Protein AF-A0A7G1KQF7-F1 (afdb_monomer)

Foldseek 3Di:
DDPLVVVLVVLLVVLVVPDALVNLVVLLVVLVVSLVVLVPDPDDPVVSVVSNVSSVNSNQSSCVNVVNRDPPDDDDPDDDDPDDDDDDDDDDDDDDDDD

Nearest PDB structures (foldseek):
  7v2p-assembly1_T  TM=4.868E-01  e=3.920E+00  Thermus thermophilus HB8
  6xxv-assembly2_F  TM=4.583E-01  e=5.819E+00  Homo sapiens

Solvent-accessible surface area (backbone atoms only — not comparable to full-atom values): 6222 Å² total; per-residue (Å²): 136,55,69,66,59,49,54,51,53,54,52,34,53,46,45,72,74,57,63,56,67,68,54,17,56,52,38,41,53,50,31,53,53,53,46,52,56,54,71,75,42,96,55,59,71,71,57,39,53,51,54,51,52,47,35,50,52,28,29,51,50,17,27,45,69,68,73,51,69,62,92,87,60,81,86,72,84,68,82,89,69,87,84,77,92,75,84,81,77,85,84,88,74,91,80,79,90,82,134

Mean predicted aligned error: 12.74 Å

Radius of gyration: 18.42 Å; Cα contacts (8 Å, |Δi|>4): 66; chains: 1; bounding box: 31×29×67 Å

Organism: NCBI:txid480035

Structure (mmCIF, N/CA/C/O backbone):
data_AF-A0A7G1KQF7-F1
#
_entry.id   AF-A0A7G1KQF7-F1
#
loop_
_atom_site.group_PDB
_atom_site.id
_atom_site.type_symbol
_atom_site.label_atom_id
_atom_site.label_alt_id
_atom_site.label_comp_id
_atom_site.label_asym_id
_atom_site.label_entity_id
_atom_site.label_seq_id
_atom_site.pdbx_PDB_ins_code
_atom_site.Cartn_x
_atom_site.Cartn_y
_atom_site.Cartn_z
_atom_site.occupancy
_atom_site.B_iso_or_equiv
_atom_site.auth_seq_id
_atom_site.auth_comp_id
_atom_site.auth_asym_id
_atom_site.auth_atom_id
_atom_site.pdbx_PDB_model_num
ATOM 1 N N . MET A 1 1 ? 3.047 -1.703 18.110 1.00 71.12 1 MET A N 1
ATOM 2 C CA . MET A 1 1 ? 2.978 -1.795 16.642 1.00 71.12 1 MET A CA 1
ATOM 3 C C . MET A 1 1 ? 2.474 -3.180 16.302 1.00 71.12 1 MET A C 1
ATOM 5 O O . MET A 1 1 ? 3.156 -4.148 16.631 1.00 71.12 1 MET A O 1
ATOM 9 N N . ASP A 1 2 ? 1.269 -3.263 15.754 1.00 86.44 2 ASP A N 1
ATOM 10 C CA . ASP A 1 2 ? 0.658 -4.520 15.323 1.00 86.44 2 ASP A CA 1
ATOM 11 C C . ASP A 1 2 ? 1.242 -5.011 13.984 1.00 86.44 2 ASP A C 1
ATOM 13 O O . ASP A 1 2 ? 2.035 -4.323 13.330 1.00 86.44 2 ASP A O 1
ATOM 17 N N . ASP A 1 3 ? 0.900 -6.244 13.610 1.00 90.12 3 ASP A N 1
ATOM 18 C CA . ASP A 1 3 ? 1.459 -6.895 12.424 1.00 90.12 3 ASP A CA 1
ATOM 19 C C . ASP A 1 3 ? 1.039 -6.211 11.112 1.00 90.12 3 ASP A C 1
ATOM 21 O O . ASP A 1 3 ? 1.865 -6.039 10.212 1.00 90.12 3 ASP A O 1
ATOM 25 N N . LEU A 1 4 ? -0.203 -5.724 11.032 1.00 87.94 4 LEU A N 1
ATOM 26 C CA . LEU A 1 4 ? -0.725 -5.018 9.863 1.00 87.94 4 LEU A CA 1
ATOM 27 C C . LEU A 1 4 ? 0.004 -3.683 9.659 1.00 87.94 4 LEU A C 1
ATOM 29 O O . LEU A 1 4 ? 0.523 -3.424 8.570 1.00 87.94 4 LEU A O 1
ATOM 33 N N . GLN A 1 5 ? 0.176 -2.884 10.717 1.00 87.31 5 GLN A N 1
ATOM 34 C CA . GLN A 1 5 ? 1.013 -1.681 10.671 1.00 87.31 5 GLN A CA 1
ATOM 35 C C . GLN A 1 5 ? 2.438 -1.991 10.204 1.00 87.31 5 GLN A C 1
ATOM 37 O O . GLN A 1 5 ? 3.004 -1.248 9.396 1.00 87.31 5 GLN A O 1
ATOM 42 N N . ARG A 1 6 ? 3.039 -3.083 10.697 1.00 90.06 6 ARG A N 1
ATOM 43 C CA . ARG A 1 6 ? 4.402 -3.478 10.310 1.00 90.06 6 ARG A CA 1
ATOM 44 C C . ARG A 1 6 ? 4.473 -3.781 8.818 1.00 90.06 6 ARG A C 1
ATOM 46 O O . ARG A 1 6 ? 5.337 -3.234 8.134 1.00 90.06 6 ARG A O 1
ATOM 53 N N . ARG A 1 7 ? 3.533 -4.577 8.304 1.00 90.44 7 ARG A N 1
ATOM 54 C CA . ARG A 1 7 ? 3.421 -4.909 6.876 1.00 90.44 7 ARG A CA 1
ATOM 55 C C . ARG A 1 7 ? 3.255 -3.657 6.014 1.00 90.44 7 ARG A C 1
ATOM 57 O O . ARG A 1 7 ? 3.952 -3.531 5.006 1.00 90.44 7 ARG A O 1
ATOM 64 N N . ILE A 1 8 ? 2.410 -2.708 6.419 1.00 87.56 8 ILE A N 1
ATOM 65 C CA . ILE A 1 8 ? 2.198 -1.442 5.696 1.00 87.56 8 ILE A CA 1
ATOM 66 C C . ILE A 1 8 ? 3.491 -0.623 5.637 1.00 87.56 8 ILE A C 1
ATOM 68 O O . ILE A 1 8 ? 3.917 -0.221 4.553 1.00 87.56 8 ILE A O 1
ATOM 72 N N . LEU A 1 9 ? 4.167 -0.415 6.771 1.00 87.12 9 LEU A N 1
ATOM 73 C CA . LEU A 1 9 ? 5.399 0.379 6.788 1.00 87.12 9 LEU A CA 1
ATOM 74 C C . LEU A 1 9 ? 6.522 -0.271 5.977 1.00 87.12 9 LEU A C 1
ATOM 76 O O . LEU A 1 9 ? 7.228 0.433 5.254 1.00 87.12 9 LEU A O 1
ATOM 80 N N . THR A 1 10 ? 6.684 -1.594 6.050 1.00 88.88 10 THR A N 1
ATOM 81 C CA . THR A 1 10 ? 7.663 -2.315 5.223 1.00 88.88 10 THR A CA 1
ATOM 82 C C . THR A 1 10 ? 7.352 -2.159 3.736 1.00 88.88 10 THR A C 1
ATOM 84 O O . THR A 1 10 ? 8.259 -1.917 2.941 1.00 88.88 10 THR A O 1
ATOM 87 N N . THR A 1 11 ? 6.073 -2.228 3.365 1.00 86.56 11 THR A N 1
ATOM 88 C CA . THR A 1 11 ? 5.597 -2.064 1.985 1.00 86.56 11 THR A CA 1
ATOM 89 C C . THR A 1 11 ? 5.938 -0.670 1.441 1.00 86.56 11 THR A C 1
ATOM 91 O O . THR A 1 11 ? 6.528 -0.552 0.366 1.00 86.56 11 THR A O 1
ATOM 94 N N . VAL A 1 12 ? 5.687 0.390 2.219 1.00 85.12 12 VAL A N 1
ATOM 95 C CA . VAL A 1 12 ? 6.051 1.771 1.846 1.00 85.12 12 VAL A CA 1
ATOM 96 C C . VAL A 1 12 ? 7.564 1.960 1.770 1.00 85.12 12 VAL A C 1
ATOM 98 O O . VAL A 1 12 ? 8.066 2.577 0.833 1.00 85.12 12 VAL A O 1
ATOM 101 N N . GLN A 1 13 ? 8.318 1.421 2.731 1.00 87.44 13 GLN A N 1
ATOM 102 C CA . GLN A 1 13 ? 9.780 1.502 2.702 1.00 87.44 13 GLN A CA 1
ATOM 103 C C . GLN A 1 13 ?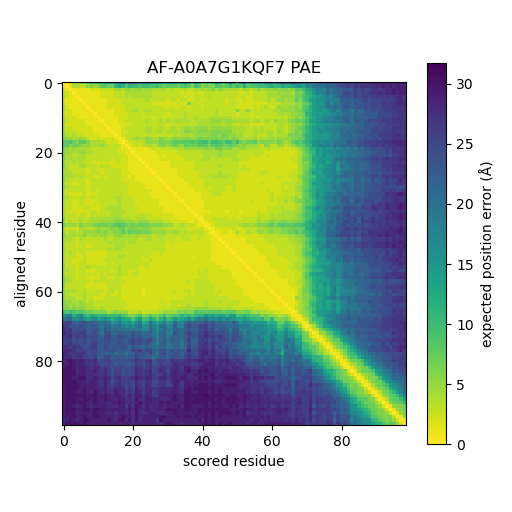 10.362 0.820 1.463 1.00 87.44 13 GLN A C 1
ATOM 105 O O . GLN A 1 13 ? 11.294 1.354 0.863 1.00 87.44 13 GLN A O 1
ATOM 110 N N . HIS A 1 14 ? 9.800 -0.319 1.053 1.00 81.94 14 HIS A N 1
ATOM 111 C CA . HIS A 1 14 ? 10.203 -0.999 -0.174 1.00 81.94 14 HIS A CA 1
ATOM 112 C C . HIS A 1 14 ? 9.891 -0.147 -1.408 1.00 81.94 14 HIS A C 1
ATOM 114 O O . HIS A 1 14 ? 10.765 0.052 -2.245 1.00 81.94 14 HIS A O 1
ATOM 120 N N . ALA A 1 15 ? 8.694 0.446 -1.480 1.00 81.00 15 ALA A N 1
ATOM 121 C CA . ALA A 1 15 ? 8.331 1.358 -2.565 1.00 81.00 15 ALA A CA 1
ATOM 122 C C . ALA A 1 15 ? 9.296 2.553 -2.678 1.00 81.00 15 ALA A C 1
ATOM 124 O O . ALA A 1 15 ? 9.717 2.914 -3.776 1.00 81.00 15 ALA A O 1
ATOM 125 N N . ARG A 1 16 ? 9.713 3.127 -1.542 1.00 80.50 16 ARG A N 1
ATOM 126 C CA . ARG A 1 16 ? 10.653 4.262 -1.492 1.00 80.50 16 ARG A CA 1
ATOM 127 C C . ARG A 1 16 ? 12.081 3.914 -1.911 1.00 80.50 16 ARG A C 1
ATOM 129 O O . ARG A 1 16 ? 12.790 4.794 -2.390 1.00 80.50 16 ARG A O 1
ATOM 136 N N . ARG A 1 17 ? 12.521 2.664 -1.729 1.00 84.94 17 ARG A N 1
ATOM 137 C CA . ARG A 1 17 ? 13.859 2.205 -2.154 1.00 84.94 17 ARG A CA 1
ATOM 138 C C . ARG A 1 17 ? 13.977 2.030 -3.671 1.00 84.94 17 ARG A C 1
ATOM 140 O O . ARG A 1 17 ? 15.091 1.902 -4.171 1.00 84.94 17 ARG A O 1
ATOM 147 N N . GLY A 1 18 ? 12.856 2.093 -4.385 1.00 78.75 18 GLY A N 1
ATOM 148 C CA . GLY A 1 18 ? 12.768 1.825 -5.813 1.00 78.75 18 GLY A CA 1
ATOM 149 C C . GLY A 1 18 ? 12.143 0.458 -6.067 1.00 78.75 18 GLY A C 1
ATOM 150 O O . GLY A 1 18 ? 12.316 -0.474 -5.287 1.00 78.75 18 GLY A O 1
ATOM 151 N N . LEU A 1 19 ? 11.387 0.367 -7.158 1.00 85.00 19 LEU A N 1
ATOM 152 C CA . LEU A 1 19 ? 10.697 -0.845 -7.587 1.00 85.00 19 LEU A CA 1
ATOM 153 C C . LEU A 1 19 ? 11.085 -1.143 -9.030 1.00 85.00 19 LEU A C 1
ATOM 155 O O . LEU A 1 19 ? 11.193 -0.219 -9.842 1.00 85.00 19 LEU A O 1
ATOM 159 N N . ASP A 1 20 ? 11.247 -2.423 -9.346 1.00 89.31 20 ASP A N 1
ATOM 160 C CA . ASP A 1 20 ? 11.173 -2.880 -10.727 1.00 89.31 20 ASP A CA 1
ATOM 161 C C . ASP A 1 20 ? 9.707 -3.050 -11.168 1.00 89.31 20 ASP A C 1
ATOM 163 O O . ASP A 1 20 ? 8.761 -2.803 -10.413 1.00 89.31 20 ASP A O 1
ATOM 167 N N . GLU A 1 21 ? 9.494 -3.426 -12.427 1.00 86.56 21 GLU A N 1
ATOM 168 C CA . GLU A 1 21 ? 8.147 -3.541 -12.983 1.00 86.56 21 GLU A CA 1
ATOM 169 C C . GLU A 1 21 ? 7.326 -4.680 -12.348 1.00 86.56 21 GLU A C 1
ATOM 171 O O . GLU A 1 21 ? 6.111 -4.544 -12.175 1.00 86.56 21 GLU A O 1
ATOM 176 N N . ALA A 1 22 ? 7.958 -5.800 -11.987 1.00 88.94 22 ALA A N 1
ATOM 177 C CA . ALA A 1 22 ? 7.273 -6.937 -11.376 1.00 8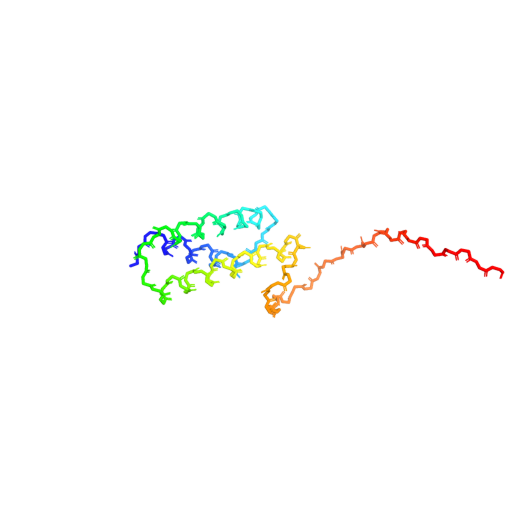8.94 22 ALA A CA 1
ATOM 178 C C . ALA A 1 22 ? 6.860 -6.605 -9.937 1.00 88.94 22 ALA A C 1
ATOM 180 O O . ALA A 1 22 ? 5.696 -6.796 -9.562 1.00 88.94 22 ALA A O 1
ATOM 181 N N . ASP A 1 23 ? 7.778 -6.008 -9.182 1.00 88.94 23 ASP A N 1
ATOM 182 C CA . ASP A 1 23 ? 7.545 -5.503 -7.838 1.00 88.94 23 ASP A CA 1
ATOM 183 C C . ASP A 1 23 ? 6.471 -4.420 -7.830 1.00 88.94 23 ASP A C 1
ATOM 185 O O . ASP A 1 23 ? 5.602 -4.426 -6.961 1.00 88.94 23 ASP A O 1
ATOM 189 N N . ALA A 1 24 ? 6.451 -3.527 -8.821 1.00 88.62 24 ALA A N 1
ATOM 190 C CA . ALA A 1 24 ? 5.412 -2.511 -8.935 1.00 88.62 24 ALA A CA 1
ATOM 191 C C . ALA A 1 24 ? 4.015 -3.121 -9.161 1.00 88.62 24 ALA A C 1
ATOM 193 O O . ALA A 1 24 ? 3.046 -2.686 -8.538 1.00 88.62 24 ALA A O 1
ATOM 194 N N . ARG A 1 25 ? 3.881 -4.173 -9.980 1.00 88.94 25 ARG A N 1
ATOM 195 C CA . ARG A 1 25 ? 2.591 -4.879 -10.150 1.00 88.94 25 ARG A CA 1
ATOM 196 C C . ARG A 1 25 ? 2.141 -5.567 -8.863 1.00 88.94 25 ARG A C 1
ATOM 198 O O . ARG A 1 25 ? 0.954 -5.539 -8.538 1.00 88.94 25 ARG A O 1
ATOM 205 N N . LEU A 1 26 ? 3.074 -6.190 -8.142 1.00 90.94 26 LEU A N 1
ATOM 206 C CA . LEU A 1 26 ? 2.790 -6.822 -6.854 1.00 90.94 26 LEU A CA 1
ATOM 207 C C . LEU A 1 26 ? 2.390 -5.777 -5.803 1.00 90.94 26 LEU A C 1
ATOM 209 O O . LEU A 1 26 ? 1.437 -5.985 -5.055 1.00 90.94 26 LEU A O 1
ATOM 213 N N . MET A 1 27 ? 3.090 -4.645 -5.785 1.00 90.31 27 MET A N 1
ATOM 214 C CA . MET A 1 27 ? 2.851 -3.518 -4.891 1.00 90.31 27 MET A CA 1
ATOM 215 C C . MET A 1 27 ? 1.469 -2.900 -5.111 1.00 90.31 27 MET A C 1
ATOM 217 O O . MET A 1 27 ? 0.770 -2.628 -4.140 1.00 90.31 27 MET A O 1
ATOM 221 N N . GLU A 1 28 ? 1.041 -2.722 -6.367 1.00 88.62 28 GLU A N 1
ATOM 222 C CA . GLU A 1 28 ? -0.295 -2.195 -6.678 1.00 88.62 28 GLU A CA 1
ATOM 223 C C . GLU A 1 28 ? -1.402 -3.098 -6.112 1.00 88.62 28 GLU A C 1
ATOM 225 O O . GLU A 1 28 ? -2.344 -2.589 -5.510 1.00 88.62 28 GLU A O 1
ATOM 230 N N . ARG A 1 29 ? -1.266 -4.426 -6.237 1.00 89.44 29 ARG A N 1
ATOM 231 C CA . ARG A 1 29 ? -2.223 -5.388 -5.658 1.00 89.44 29 ARG A CA 1
ATOM 232 C C . ARG A 1 29 ? -2.192 -5.365 -4.131 1.00 89.44 29 ARG A C 1
ATOM 234 O O . ARG A 1 29 ? -3.223 -5.157 -3.503 1.00 89.44 29 ARG A O 1
ATOM 241 N N . ARG A 1 30 ? -0.996 -5.471 -3.541 1.00 90.50 30 ARG A N 1
ATOM 242 C CA . ARG A 1 30 ? -0.815 -5.457 -2.081 1.00 90.50 30 ARG A CA 1
ATOM 243 C C . ARG A 1 30 ? -1.352 -4.188 -1.430 1.00 90.50 30 ARG A C 1
ATOM 245 O O . ARG A 1 30 ? -1.886 -4.265 -0.334 1.00 90.50 30 ARG A O 1
ATOM 252 N N . ALA A 1 31 ? -1.215 -3.028 -2.070 1.00 88.62 31 ALA A N 1
ATOM 253 C CA . ALA A 1 31 ? -1.736 -1.777 -1.528 1.00 88.62 31 ALA A CA 1
ATOM 254 C C . ALA A 1 31 ? -3.274 -1.761 -1.452 1.00 88.62 31 ALA A C 1
ATOM 256 O O . ALA A 1 31 ? -3.821 -1.176 -0.518 1.00 88.62 31 ALA A O 1
ATOM 257 N N . VAL A 1 32 ? -3.962 -2.413 -2.399 1.00 88.12 32 VAL A N 1
ATOM 258 C CA . VAL A 1 32 ? -5.426 -2.580 -2.380 1.00 88.12 32 VAL A CA 1
ATOM 259 C C . VAL A 1 32 ? -5.842 -3.545 -1.272 1.00 88.12 32 VAL A C 1
ATOM 261 O O . VAL A 1 32 ? -6.732 -3.213 -0.494 1.00 88.12 32 VAL A O 1
ATOM 264 N N . ASP A 1 33 ? -5.155 -4.682 -1.146 1.00 91.69 33 ASP A N 1
ATOM 265 C CA . ASP A 1 33 ? -5.446 -5.673 -0.102 1.00 91.69 33 ASP A CA 1
ATOM 266 C C . ASP A 1 33 ? -5.235 -5.077 1.299 1.00 91.69 33 ASP A C 1
ATOM 268 O O . ASP A 1 33 ? -6.126 -5.121 2.143 1.00 91.69 33 ASP A O 1
ATOM 272 N N . LEU A 1 34 ? -4.101 -4.401 1.520 1.00 90.19 34 LEU A N 1
ATOM 273 C CA . LEU A 1 34 ? -3.810 -3.720 2.785 1.00 90.19 34 LEU A CA 1
ATOM 274 C C . LEU A 1 34 ? -4.825 -2.617 3.096 1.00 90.19 34 LEU A C 1
ATOM 276 O O . LEU A 1 34 ? -5.085 -2.341 4.261 1.00 90.19 34 LEU A O 1
ATOM 280 N N . ARG A 1 35 ? -5.390 -1.963 2.075 1.00 90.56 35 ARG A N 1
ATOM 281 C CA . ARG A 1 35 ? -6.431 -0.954 2.277 1.00 90.56 35 ARG A CA 1
ATOM 282 C C . ARG A 1 35 ? -7.724 -1.584 2.792 1.00 90.56 35 ARG A C 1
ATOM 284 O O . ARG A 1 35 ? -8.280 -1.048 3.743 1.00 90.56 35 ARG A O 1
ATOM 291 N N . ALA A 1 36 ? -8.144 -2.713 2.227 1.00 90.81 36 ALA A N 1
ATOM 292 C CA . ALA A 1 36 ? -9.280 -3.468 2.747 1.00 90.81 36 ALA A CA 1
ATOM 293 C C . ALA A 1 36 ? -9.022 -3.938 4.192 1.00 90.81 36 ALA A C 1
ATOM 295 O O . ALA A 1 36 ? -9.849 -3.696 5.063 1.00 90.81 36 ALA A O 1
ATOM 296 N N . GLU A 1 37 ? -7.828 -4.477 4.477 1.00 92.25 37 GLU A N 1
ATOM 297 C CA . GLU A 1 37 ? -7.442 -4.893 5.837 1.00 92.25 37 GLU A CA 1
ATOM 298 C C . GLU A 1 37 ? -7.473 -3.724 6.848 1.00 92.25 37 GLU A C 1
ATOM 300 O O . GLU A 1 37 ? -7.878 -3.914 7.991 1.00 92.25 37 GLU A O 1
ATOM 305 N N . ILE A 1 38 ? -7.071 -2.506 6.451 1.00 91.44 38 ILE A N 1
ATOM 306 C CA . ILE A 1 38 ? -7.167 -1.301 7.302 1.00 91.44 38 ILE A CA 1
ATOM 307 C C . ILE A 1 38 ? -8.624 -0.888 7.533 1.00 91.44 38 ILE A C 1
ATOM 309 O O . ILE A 1 38 ? -8.948 -0.404 8.615 1.00 91.44 38 ILE A O 1
ATOM 313 N N . ASP A 1 39 ? -9.472 -1.001 6.510 1.00 89.50 39 ASP A N 1
ATOM 314 C CA . ASP A 1 39 ? -10.878 -0.602 6.589 1.00 89.50 39 ASP A CA 1
ATOM 315 C C . ASP A 1 39 ? -11.701 -1.554 7.472 1.00 89.50 39 ASP A C 1
ATOM 317 O O . ASP A 1 39 ? -12.629 -1.090 8.135 1.00 89.50 39 ASP A O 1
ATOM 321 N N . ASP A 1 40 ? -11.313 -2.832 7.535 1.00 90.62 40 ASP A N 1
ATOM 322 C CA . ASP A 1 40 ? -11.904 -3.852 8.412 1.00 90.62 40 ASP A CA 1
ATOM 323 C C . ASP A 1 40 ? -11.323 -3.843 9.841 1.00 90.62 40 ASP A C 1
ATOM 325 O O . ASP A 1 40 ? -11.914 -4.409 10.765 1.00 90.62 40 ASP A O 1
ATOM 329 N N . ALA A 1 41 ? -10.160 -3.219 10.046 1.00 91.00 41 ALA A N 1
ATOM 330 C CA . ALA A 1 41 ? -9.504 -3.142 11.346 1.00 91.00 41 ALA A CA 1
ATOM 331 C C . ALA A 1 41 ? -10.071 -2.015 12.228 1.00 91.00 41 ALA A C 1
ATOM 333 O O . ALA A 1 41 ? -10.367 -0.913 11.766 1.00 91.00 41 ALA A O 1
ATOM 334 N N . ASP A 1 42 ? -10.129 -2.261 13.541 1.00 90.75 42 ASP A N 1
ATOM 335 C CA . ASP A 1 42 ? -10.605 -1.293 14.540 1.00 90.75 42 ASP A CA 1
ATOM 336 C C . ASP A 1 42 ? -9.513 -0.277 14.926 1.00 90.75 42 ASP A C 1
ATOM 338 O O . ASP A 1 42 ? -9.057 -0.186 16.069 1.00 90.75 42 ASP A O 1
ATOM 342 N N . TYR A 1 43 ? -9.018 0.464 13.934 1.00 88.75 43 TYR A N 1
ATOM 343 C CA . TYR A 1 43 ? -8.113 1.583 14.176 1.00 88.75 43 TYR A CA 1
ATOM 344 C C . TYR A 1 43 ? -8.893 2.857 14.490 1.00 88.75 43 TYR A C 1
ATOM 346 O O . TYR A 1 43 ? -9.858 3.213 13.811 1.00 88.75 43 TYR A O 1
ATOM 354 N N . GLY A 1 44 ? -8.377 3.640 15.439 1.00 91.12 44 GLY A N 1
ATOM 355 C CA . GLY A 1 44 ? -8.836 5.010 15.639 1.00 91.12 44 GLY A CA 1
ATOM 356 C C . GLY A 1 44 ? -8.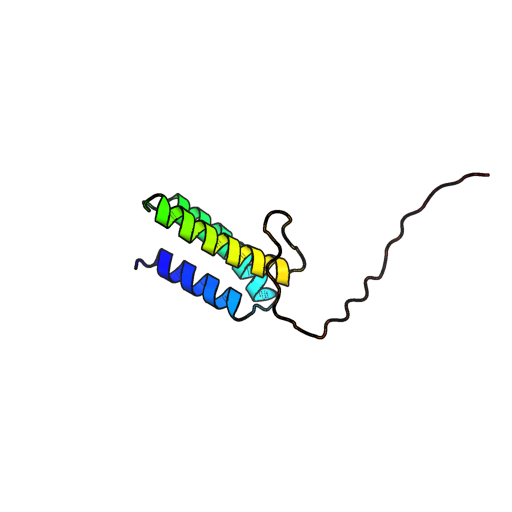710 5.837 14.352 1.00 91.12 44 GLY A C 1
ATOM 357 O O . GLY A 1 44 ? -7.756 5.683 13.587 1.00 91.12 44 GLY A O 1
ATOM 358 N N . GLN A 1 45 ? -9.651 6.760 14.130 1.00 89.88 45 GLN A N 1
ATOM 359 C CA . GLN A 1 45 ? -9.778 7.535 12.885 1.00 89.88 45 GLN A CA 1
ATOM 360 C C . GLN A 1 45 ? -8.460 8.174 12.413 1.00 89.88 45 GLN A C 1
ATOM 362 O O . GLN A 1 45 ? -8.144 8.150 11.224 1.00 89.88 45 GLN A O 1
ATOM 367 N N . ALA A 1 46 ? -7.676 8.741 13.335 1.00 90.69 46 ALA A N 1
ATOM 368 C CA . ALA A 1 46 ? -6.405 9.383 13.005 1.00 90.69 46 ALA A CA 1
ATOM 369 C C . ALA A 1 46 ? -5.368 8.386 12.463 1.00 90.69 46 ALA A C 1
ATOM 371 O O . ALA A 1 46 ? -4.680 8.680 11.484 1.00 90.69 46 ALA A O 1
ATOM 372 N N . ASP A 1 47 ? -5.270 7.203 13.068 1.00 89.88 47 ASP A N 1
ATOM 373 C CA . ASP A 1 47 ? -4.318 6.173 12.653 1.00 89.88 47 ASP A CA 1
ATOM 374 C C . ASP A 1 47 ? -4.776 5.481 11.375 1.00 89.88 47 ASP A C 1
ATOM 376 O O . ASP A 1 47 ? -3.967 5.294 10.466 1.00 89.88 47 ASP A O 1
ATOM 380 N N . ARG A 1 48 ? -6.084 5.236 11.236 1.00 90.31 48 ARG A N 1
ATOM 381 C CA . ARG A 1 48 ? -6.676 4.763 9.985 1.00 90.31 48 ARG A CA 1
ATOM 382 C C . ARG A 1 48 ? -6.301 5.683 8.823 1.00 90.31 48 ARG A C 1
ATOM 384 O O . ARG A 1 48 ? -5.741 5.215 7.838 1.00 90.31 48 ARG A O 1
ATOM 391 N N . LEU A 1 49 ? -6.514 6.998 8.948 1.00 90.38 49 LEU A N 1
ATOM 392 C CA . LEU A 1 49 ? -6.170 7.974 7.902 1.00 90.38 49 LEU A CA 1
ATOM 393 C C . LEU A 1 49 ? -4.671 7.990 7.559 1.00 90.38 49 LEU A C 1
ATOM 395 O O . LEU A 1 49 ? -4.313 8.112 6.386 1.00 90.38 49 LEU A O 1
ATOM 399 N N . ARG A 1 50 ? -3.791 7.837 8.555 1.00 90.94 50 ARG A N 1
ATOM 400 C CA . ARG A 1 50 ? -2.337 7.754 8.331 1.00 90.94 50 ARG A CA 1
ATOM 401 C C . ARG A 1 50 ? -1.956 6.503 7.541 1.00 90.94 50 ARG A C 1
ATOM 403 O O . ARG A 1 50 ? -1.220 6.609 6.564 1.00 90.94 50 ARG A O 1
ATOM 410 N N . LEU A 1 51 ? -2.480 5.339 7.922 1.00 90.56 51 LEU A N 1
ATOM 411 C CA . LEU A 1 51 ? -2.206 4.069 7.238 1.00 90.56 51 LEU A CA 1
ATOM 412 C C . LEU A 1 51 ? -2.755 4.067 5.809 1.00 90.56 51 LEU A C 1
ATOM 414 O O . LEU A 1 51 ? -2.084 3.641 4.870 1.00 90.56 51 LEU A O 1
ATOM 418 N N . ILE A 1 52 ? -3.937 4.648 5.633 1.00 90.75 52 ILE A N 1
ATOM 419 C CA . ILE A 1 52 ? -4.556 4.927 4.340 1.00 90.75 52 ILE A CA 1
ATOM 420 C C . ILE A 1 52 ? -3.641 5.767 3.444 1.00 90.75 52 ILE A C 1
ATOM 422 O O . ILE A 1 52 ? -3.446 5.418 2.279 1.00 90.75 52 ILE A O 1
ATOM 426 N N . ALA A 1 53 ? -3.074 6.853 3.974 1.00 89.75 53 ALA A N 1
ATOM 427 C CA . ALA A 1 53 ? -2.160 7.713 3.230 1.00 89.75 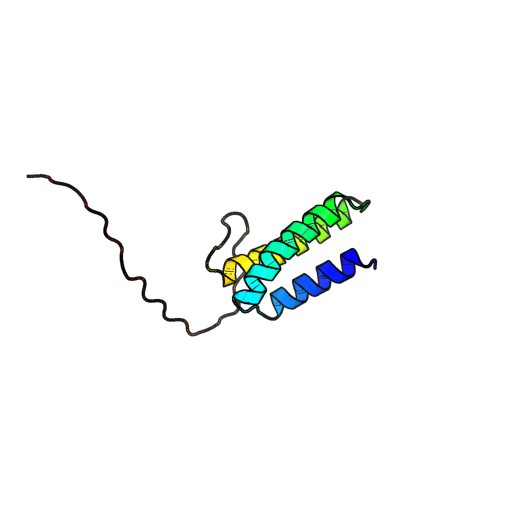53 ALA A CA 1
ATOM 428 C C . ALA A 1 53 ? -0.872 6.968 2.845 1.00 89.75 53 ALA A C 1
ATOM 430 O O . ALA A 1 53 ? -0.411 7.090 1.710 1.00 89.75 53 ALA A O 1
ATOM 431 N N . CYS A 1 54 ? -0.342 6.139 3.749 1.00 88.75 54 CYS A N 1
ATOM 432 C CA . CYS A 1 54 ? 0.798 5.264 3.483 1.00 88.75 54 CYS A CA 1
ATOM 433 C C . CYS A 1 54 ? 0.528 4.290 2.322 1.00 88.75 54 CYS A C 1
ATOM 435 O O . CYS A 1 54 ? 1.336 4.207 1.396 1.00 88.75 54 CYS A O 1
ATOM 437 N N . CYS A 1 55 ? -0.614 3.595 2.317 1.00 88.75 55 CYS A N 1
ATOM 438 C CA . CYS A 1 55 ? -0.977 2.708 1.206 1.00 88.75 55 CYS A CA 1
ATOM 439 C C . CYS A 1 55 ? -1.134 3.475 -0.116 1.00 88.75 55 CYS A C 1
ATOM 441 O O . CYS A 1 55 ? -0.638 3.019 -1.148 1.00 88.75 55 CYS A O 1
ATOM 443 N N . SER A 1 56 ? -1.751 4.662 -0.088 1.00 88.88 56 SER A N 1
ATOM 444 C CA . SER A 1 56 ? -1.880 5.515 -1.276 1.00 88.88 56 SER A CA 1
ATOM 445 C C . SER A 1 56 ? -0.518 5.932 -1.846 1.00 88.88 56 SER A C 1
ATOM 447 O O . SER A 1 56 ? -0.342 5.935 -3.062 1.00 88.88 56 SER A O 1
ATOM 449 N N . GLU A 1 57 ? 0.465 6.246 -0.994 1.00 88.50 57 GLU A N 1
ATOM 450 C CA . GLU A 1 57 ? 1.832 6.592 -1.413 1.00 88.50 57 GLU A CA 1
ATOM 451 C C . GLU A 1 57 ? 2.526 5.420 -2.131 1.00 88.50 57 GLU A C 1
ATOM 453 O O . GLU A 1 57 ? 3.097 5.590 -3.216 1.00 88.50 57 GLU A O 1
ATOM 458 N N . ALA A 1 58 ? 2.446 4.215 -1.558 1.00 87.75 58 ALA A N 1
ATOM 459 C CA . ALA A 1 58 ? 3.013 3.008 -2.159 1.00 87.75 58 ALA A CA 1
ATOM 460 C C . ALA A 1 58 ? 2.351 2.686 -3.509 1.00 87.75 58 ALA A C 1
ATOM 462 O O . ALA A 1 58 ? 3.042 2.416 -4.495 1.00 87.75 58 ALA A O 1
ATOM 463 N N . GLN A 1 59 ? 1.020 2.789 -3.582 1.00 88.75 59 GLN A N 1
ATOM 464 C CA . GLN A 1 59 ? 0.267 2.559 -4.813 1.00 88.75 59 GLN A CA 1
ATOM 465 C C . GLN A 1 59 ? 0.623 3.578 -5.902 1.00 88.75 59 GLN A C 1
ATOM 467 O O . GLN A 1 59 ? 0.805 3.210 -7.062 1.00 88.75 59 GLN A O 1
ATOM 472 N N . ALA A 1 60 ? 0.758 4.856 -5.546 1.00 86.62 60 ALA A N 1
ATOM 473 C CA . ALA A 1 60 ? 1.160 5.903 -6.481 1.00 86.62 60 ALA A CA 1
ATOM 474 C C . ALA A 1 60 ? 2.547 5.639 -7.067 1.00 86.62 60 ALA A C 1
ATOM 476 O O . ALA A 1 60 ? 2.746 5.769 -8.274 1.00 86.62 60 ALA A O 1
ATOM 477 N N . THR A 1 61 ? 3.482 5.223 -6.213 1.00 87.06 61 THR A N 1
ATOM 478 C CA . THR A 1 61 ? 4.856 4.895 -6.602 1.00 87.06 61 THR A CA 1
ATOM 479 C C . THR A 1 61 ? 4.880 3.713 -7.568 1.00 87.06 61 THR A C 1
ATOM 481 O O . THR A 1 61 ? 5.488 3.795 -8.634 1.00 87.06 61 THR A O 1
ATOM 484 N N . ALA A 1 62 ? 4.147 2.645 -7.251 1.00 88.00 62 ALA A N 1
ATOM 485 C CA . ALA A 1 62 ? 3.989 1.491 -8.128 1.00 88.00 62 ALA A CA 1
ATOM 486 C C . ALA A 1 62 ? 3.414 1.888 -9.496 1.00 88.00 62 ALA A C 1
ATOM 488 O O . ALA A 1 62 ? 3.981 1.583 -10.542 1.00 88.00 62 ALA A O 1
ATOM 489 N N . ARG A 1 63 ? 2.319 2.650 -9.502 1.00 87.56 63 ARG A N 1
ATOM 490 C CA . ARG A 1 63 ? 1.676 3.123 -10.732 1.00 87.56 63 ARG A CA 1
ATOM 491 C C . ARG A 1 63 ? 2.573 4.030 -11.566 1.00 87.56 63 ARG A C 1
ATOM 493 O O . ARG A 1 63 ? 2.525 3.959 -12.793 1.00 87.56 63 ARG A O 1
ATOM 500 N N . TRP A 1 64 ? 3.399 4.853 -10.924 1.00 87.25 64 TRP A N 1
ATOM 501 C CA . TRP A 1 64 ? 4.400 5.670 -11.604 1.00 87.25 64 TRP A CA 1
ATOM 502 C C . TRP A 1 64 ? 5.426 4.803 -12.340 1.00 87.25 64 TRP A C 1
ATOM 504 O O . TRP A 1 64 ? 5.662 5.021 -13.527 1.00 87.25 64 TRP A O 1
ATOM 514 N N . VAL A 1 65 ? 5.972 3.779 -11.674 1.00 87.44 65 VAL A N 1
ATOM 515 C CA . VAL A 1 65 ? 6.915 2.817 -12.275 1.00 87.44 65 VAL A CA 1
ATOM 516 C C . VAL A 1 65 ? 6.282 2.073 -13.455 1.00 87.44 65 VAL A C 1
ATOM 518 O O . VAL A 1 65 ? 6.925 1.893 -14.484 1.00 87.44 65 VAL A O 1
ATOM 521 N N . LEU A 1 66 ? 4.997 1.724 -13.358 1.00 86.19 66 LEU A N 1
ATOM 522 C CA . LEU A 1 66 ? 4.243 1.071 -14.436 1.00 86.19 66 LEU A CA 1
ATOM 523 C C . LEU A 1 66 ? 3.852 2.008 -15.594 1.00 86.19 66 LEU A C 1
ATOM 525 O O . LEU A 1 66 ? 3.154 1.577 -16.513 1.00 86.19 66 LEU A O 1
ATOM 529 N N . GLY A 1 67 ? 4.227 3.291 -15.556 1.00 84.94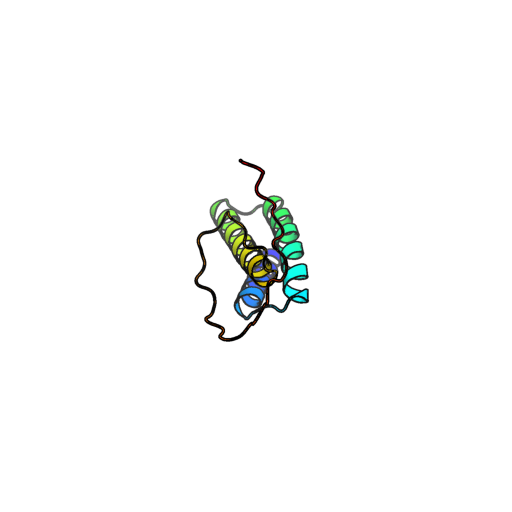 67 GLY A N 1
ATOM 530 C CA . GLY A 1 67 ? 3.834 4.270 -16.574 1.00 84.94 67 GLY A CA 1
ATOM 531 C C . GLY A 1 67 ? 2.331 4.578 -16.582 1.00 84.94 67 GLY A C 1
ATOM 532 O O . GLY A 1 67 ? 1.793 5.009 -17.602 1.00 84.94 67 GLY A O 1
ATOM 533 N N . ARG A 1 68 ? 1.648 4.362 -15.451 1.00 79.94 68 ARG A N 1
ATOM 534 C CA . ARG A 1 68 ? 0.209 4.592 -15.234 1.00 79.94 68 ARG A CA 1
ATOM 535 C C . ARG A 1 68 ? -0.028 5.680 -14.176 1.00 79.94 68 ARG A C 1
ATOM 537 O O . ARG A 1 68 ? -0.734 5.410 -13.198 1.00 79.94 68 ARG A O 1
ATOM 544 N N . PRO A 1 69 ? 0.559 6.887 -14.311 1.00 65.19 69 PRO A N 1
ATOM 545 C CA . PRO A 1 69 ? 0.432 7.923 -13.292 1.00 65.19 69 PRO A CA 1
ATOM 546 C C . PRO A 1 69 ? -1.051 8.176 -13.000 1.00 65.19 69 PRO A C 1
ATOM 548 O O . PRO A 1 69 ? -1.834 8.479 -13.898 1.00 65.19 69 PRO A O 1
ATOM 551 N N . SER A 1 70 ? -1.450 7.965 -11.745 1.00 57.50 70 SER A N 1
ATOM 552 C CA . SER A 1 70 ? -2.825 8.207 -11.314 1.00 57.50 70 SER A CA 1
ATOM 553 C C . SER A 1 70 ? -3.055 9.714 -11.240 1.00 57.50 70 SER A C 1
ATOM 555 O O . SER A 1 70 ? -2.256 10.424 -10.637 1.00 57.50 70 SER A O 1
ATOM 557 N N . THR A 1 71 ? -4.146 10.211 -11.822 1.00 53.62 71 THR A N 1
ATOM 558 C CA . THR A 1 71 ? -4.507 11.642 -11.863 1.00 53.62 71 THR A CA 1
ATOM 559 C C . THR A 1 71 ? -4.976 12.205 -10.514 1.00 53.62 71 THR A C 1
ATOM 561 O O . THR A 1 71 ? -5.349 13.370 -10.433 1.00 53.62 71 THR A O 1
ATOM 564 N N . THR A 1 72 ? -4.967 11.399 -9.448 1.00 49.62 72 THR A N 1
ATOM 565 C CA . THR A 1 72 ? -5.583 11.726 -8.149 1.00 49.62 72 THR A CA 1
ATOM 566 C C . THR A 1 72 ? -4.579 12.070 -7.040 1.00 49.62 72 THR A C 1
ATOM 568 O O . THR A 1 72 ? -4.994 12.297 -5.908 1.00 49.62 72 THR A O 1
ATOM 571 N N . LEU A 1 73 ? -3.270 12.122 -7.314 1.00 50.44 73 LEU A N 1
ATOM 572 C CA . LEU A 1 7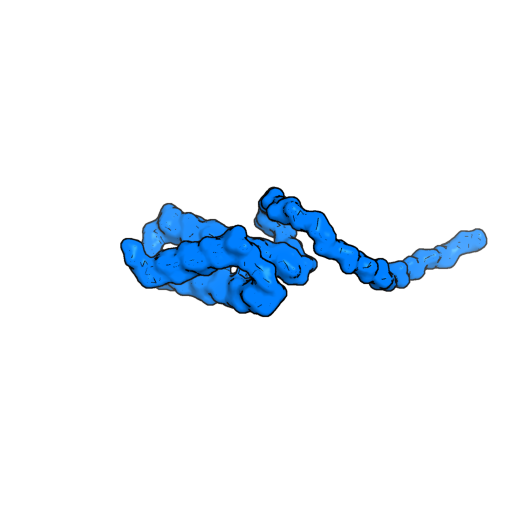3 ? -2.262 12.515 -6.318 1.00 50.44 73 LEU A CA 1
ATOM 573 C C . LEU A 1 73 ? -1.387 13.669 -6.827 1.00 50.44 73 LEU A C 1
ATOM 575 O O . LEU A 1 73 ? -1.049 13.690 -8.013 1.00 50.44 73 LEU A O 1
ATOM 579 N N . PRO A 1 74 ? -1.011 14.630 -5.956 1.00 39.78 74 PRO A N 1
ATOM 580 C CA . PRO A 1 74 ? -0.105 15.707 -6.332 1.00 39.78 74 PRO A CA 1
ATOM 581 C C . PRO A 1 74 ? 1.238 15.119 -6.790 1.00 39.78 74 PRO A C 1
ATOM 583 O O . PRO A 1 74 ? 1.658 14.077 -6.277 1.00 39.78 74 PRO A O 1
ATOM 586 N N . PRO A 1 75 ? 1.916 15.756 -7.761 1.00 45.06 75 PRO A N 1
ATOM 587 C CA . PRO A 1 75 ? 3.116 15.203 -8.369 1.00 45.06 75 PRO A CA 1
ATOM 588 C C . PRO A 1 75 ? 4.214 15.065 -7.312 1.00 45.06 75 PRO A C 1
ATOM 590 O O . PRO A 1 75 ? 4.835 16.047 -6.905 1.00 45.06 75 PRO A O 1
ATOM 593 N N . MET A 1 76 ? 4.470 13.836 -6.862 1.00 48.72 76 MET A N 1
ATOM 594 C CA . MET A 1 76 ? 5.664 13.554 -6.079 1.00 48.72 76 MET A CA 1
ATOM 595 C C . MET A 1 76 ? 6.866 13.725 -7.004 1.00 48.72 76 MET A C 1
ATOM 597 O O . MET A 1 76 ? 6.944 13.086 -8.054 1.00 48.72 76 MET A O 1
ATOM 601 N N . ARG A 1 77 ? 7.786 14.625 -6.629 1.00 47.09 77 ARG A N 1
ATOM 602 C CA . ARG A 1 77 ? 9.093 14.783 -7.278 1.00 47.09 77 ARG A CA 1
ATOM 603 C C . ARG A 1 77 ? 9.749 13.406 -7.364 1.00 47.09 77 ARG A C 1
ATOM 605 O O . ARG A 1 77 ? 10.212 12.879 -6.355 1.00 47.09 77 ARG A O 1
ATOM 612 N N . GLY A 1 78 ? 9.749 12.825 -8.560 1.00 43.03 78 GLY A N 1
ATOM 613 C CA . GLY A 1 78 ? 10.397 11.546 -8.808 1.00 43.03 78 GLY A CA 1
ATOM 614 C C . GLY A 1 78 ? 11.899 11.634 -8.518 1.00 43.03 78 GLY A C 1
ATOM 615 O O . GLY A 1 78 ? 12.487 12.710 -8.678 1.00 43.03 78 GLY A O 1
ATOM 616 N N . PRO A 1 79 ? 12.542 10.529 -8.103 1.00 42.78 79 PRO A N 1
ATOM 617 C CA . PRO A 1 79 ? 13.990 10.484 -8.035 1.00 42.78 79 PRO A CA 1
ATOM 618 C C . PRO A 1 79 ? 14.537 10.718 -9.445 1.00 42.78 79 PRO A C 1
ATOM 620 O O . PRO A 1 79 ? 14.160 10.038 -10.400 1.00 42.78 79 PRO A O 1
ATOM 623 N N . SER A 1 80 ? 15.388 11.732 -9.570 1.00 46.16 80 SER A N 1
ATOM 624 C CA . SER A 1 80 ? 16.062 12.134 -10.799 1.00 46.16 80 SER A CA 1
ATOM 625 C C . SER A 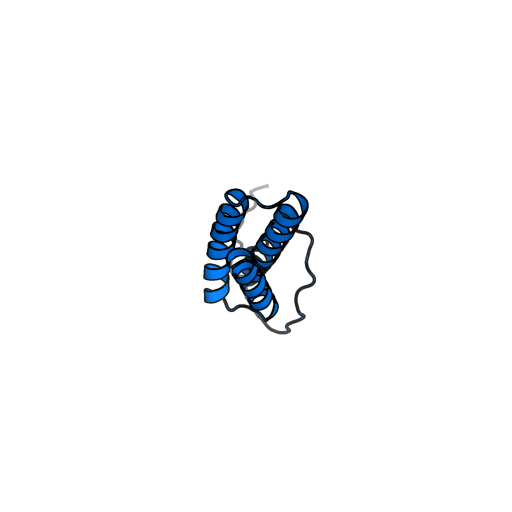1 80 ? 16.861 10.969 -11.383 1.00 46.16 80 SER A C 1
ATOM 627 O O . SER A 1 80 ? 18.040 10.829 -11.071 1.00 46.16 80 SER A O 1
ATOM 629 N N . ASN A 1 81 ? 16.253 10.143 -12.238 1.00 41.81 81 ASN A N 1
ATOM 630 C CA . ASN A 1 81 ? 16.990 9.126 -12.975 1.00 41.81 81 ASN A CA 1
ATOM 631 C C . ASN A 1 81 ? 17.074 9.488 -14.457 1.00 41.81 81 ASN A C 1
ATOM 633 O O . ASN A 1 81 ? 16.111 9.412 -15.223 1.00 41.81 81 ASN A O 1
ATOM 637 N N . ARG A 1 82 ? 18.276 9.933 -14.831 1.00 47.44 82 ARG A N 1
ATOM 638 C CA . ARG A 1 82 ? 18.739 10.063 -16.209 1.00 47.44 82 ARG A CA 1
ATOM 639 C C . ARG A 1 82 ? 18.637 8.693 -16.876 1.00 47.44 82 ARG A C 1
ATOM 641 O O . ARG A 1 82 ? 19.235 7.739 -16.402 1.00 47.44 82 ARG A O 1
ATOM 648 N N . GLY A 1 83 ? 17.971 8.636 -18.024 1.00 48.62 83 GLY A N 1
ATOM 649 C CA . GLY A 1 83 ? 18.090 7.509 -18.945 1.00 48.62 83 GLY A CA 1
ATOM 650 C C . GLY A 1 83 ? 16.873 6.596 -18.981 1.00 48.62 83 GLY A C 1
ATOM 651 O O . GLY A 1 83 ? 16.866 5.521 -18.399 1.00 48.62 83 GLY A O 1
ATOM 652 N N . SER A 1 84 ? 15.876 6.959 -19.784 1.00 41.88 84 SER A N 1
ATOM 653 C CA . SER A 1 84 ? 15.118 5.935 -20.500 1.00 41.88 84 SER A CA 1
ATOM 654 C C . SER A 1 84 ? 14.530 6.516 -21.775 1.00 41.88 84 SER A C 1
ATOM 656 O O . SER A 1 84 ? 13.567 7.280 -21.771 1.00 41.88 84 SER A O 1
ATOM 658 N N . ARG A 1 85 ? 15.183 6.176 -22.888 1.00 51.00 85 ARG A N 1
ATOM 659 C CA . ARG A 1 85 ? 14.644 6.332 -24.234 1.00 51.00 85 ARG A CA 1
ATOM 660 C C . ARG A 1 85 ? 13.435 5.410 -24.340 1.00 51.00 85 ARG A C 1
ATOM 662 O O . ARG A 1 85 ? 13.619 4.209 -24.489 1.00 51.00 85 ARG A O 1
ATOM 669 N N . TYR A 1 86 ? 12.232 5.963 -24.369 1.00 42.66 86 TYR A N 1
ATOM 670 C CA . TYR A 1 86 ? 11.105 5.273 -24.984 1.00 42.66 86 TYR A CA 1
ATOM 671 C C . TYR A 1 86 ? 10.568 6.109 -26.137 1.00 42.66 86 TYR A C 1
ATOM 673 O O . TYR A 1 86 ? 9.827 7.076 -25.990 1.00 42.66 86 TYR A O 1
ATOM 681 N N . ARG A 1 87 ? 11.036 5.688 -27.311 1.00 47.91 87 ARG A N 1
ATOM 682 C CA . ARG A 1 87 ? 10.492 5.922 -28.641 1.00 47.91 87 ARG A CA 1
ATOM 683 C C . ARG A 1 87 ? 8.991 5.587 -28.609 1.00 47.91 87 ARG A C 1
ATOM 685 O O . ARG A 1 87 ? 8.637 4.413 -28.627 1.00 47.91 87 ARG A O 1
ATOM 692 N N . ARG A 1 88 ? 8.107 6.590 -28.560 1.00 45.62 88 ARG A N 1
ATOM 693 C CA . ARG A 1 88 ? 6.699 6.399 -28.944 1.00 45.62 88 ARG A CA 1
ATOM 694 C C . ARG A 1 88 ? 6.612 6.486 -30.461 1.00 45.62 88 ARG A C 1
ATOM 696 O O . ARG A 1 88 ? 6.627 7.569 -31.034 1.00 45.62 88 ARG A O 1
ATOM 703 N N . ALA A 1 89 ? 6.589 5.315 -31.085 1.00 44.59 89 ALA A N 1
ATOM 704 C CA . ALA A 1 89 ? 6.023 5.135 -32.408 1.00 44.59 89 ALA A CA 1
ATOM 705 C C . ALA A 1 89 ? 4.491 5.245 -32.319 1.00 44.59 89 ALA A C 1
ATOM 7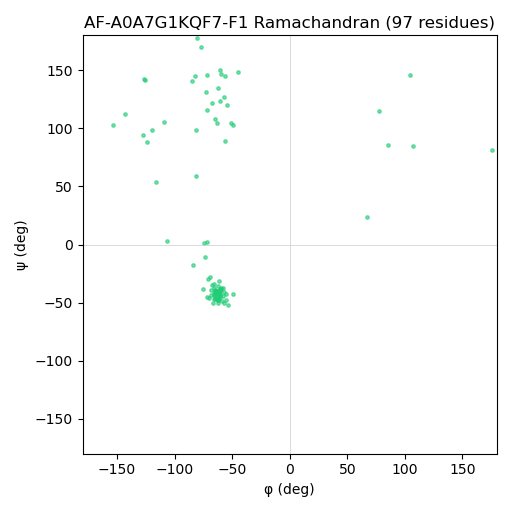07 O O . ALA A 1 89 ? 3.904 4.803 -31.333 1.00 44.59 89 ALA A O 1
ATOM 708 N N . GLY A 1 90 ? 3.884 5.795 -33.372 1.00 45.00 90 GLY A N 1
ATOM 709 C CA . GLY A 1 90 ? 2.468 5.630 -33.692 1.00 45.00 90 GLY A CA 1
ATOM 710 C C . GLY A 1 90 ? 1.517 6.595 -32.991 1.00 45.00 90 GLY A C 1
ATOM 711 O O . GLY A 1 90 ? 0.908 6.244 -31.987 1.00 45.00 90 GLY A O 1
ATOM 712 N N . HIS A 1 91 ? 1.320 7.778 -33.574 1.00 37.56 91 HIS A N 1
ATOM 713 C CA . HIS A 1 91 ? 0.027 8.453 -33.476 1.00 37.56 91 HIS A CA 1
ATOM 714 C C . HIS A 1 91 ? -0.462 8.729 -34.897 1.00 37.56 91 HIS A C 1
ATOM 716 O O . HIS A 1 91 ? -0.159 9.757 -35.496 1.00 37.56 91 HIS A O 1
ATOM 722 N N . ASP A 1 92 ? -1.163 7.740 -35.440 1.00 47.50 92 ASP A N 1
ATOM 723 C CA . ASP A 1 92 ? -2.121 7.928 -36.520 1.00 47.50 92 ASP A CA 1
ATOM 724 C C . ASP A 1 92 ? -3.333 8.646 -35.918 1.00 47.50 92 ASP A C 1
ATOM 726 O O . ASP A 1 92 ? -4.002 8.097 -35.042 1.00 47.50 92 ASP A O 1
ATOM 730 N N . ILE A 1 93 ? -3.609 9.875 -36.356 1.00 48.47 93 ILE A N 1
ATOM 731 C CA . ILE A 1 9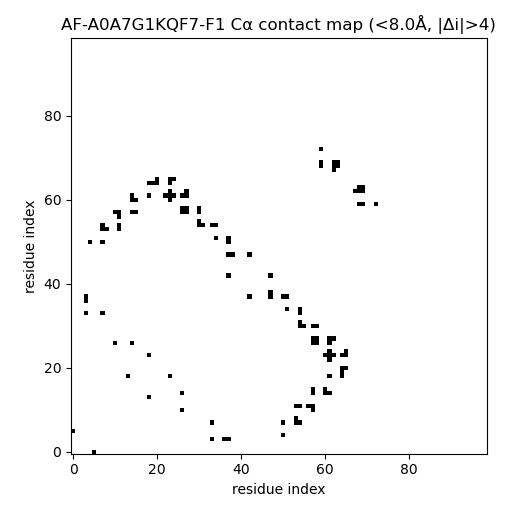3 ? -4.961 10.433 -36.288 1.00 48.47 93 ILE A CA 1
ATOM 732 C C . ILE A 1 93 ? -5.188 11.278 -37.535 1.00 48.47 93 ILE A C 1
ATOM 734 O O . ILE A 1 93 ? -4.573 12.329 -37.721 1.00 48.47 93 ILE A O 1
ATOM 738 N N . GLY A 1 94 ? -6.088 10.801 -38.391 1.00 44.97 94 GLY A N 1
ATOM 739 C CA . GLY A 1 94 ? -6.595 11.551 -39.523 1.00 44.97 94 GLY A CA 1
ATOM 740 C C . GLY A 1 94 ? -7.338 12.817 -39.090 1.00 44.97 94 GLY A C 1
ATOM 741 O O . GLY A 1 94 ? -8.200 12.793 -38.213 1.00 44.97 94 GLY A O 1
ATOM 742 N N . LEU A 1 95 ? -7.042 13.915 -39.779 1.00 45.88 95 LEU A N 1
ATOM 743 C CA . LEU A 1 95 ? -7.891 15.099 -39.906 1.00 45.88 95 LEU A CA 1
ATOM 744 C C . LEU A 1 95 ? -7.998 15.355 -41.415 1.00 45.88 95 LEU A C 1
ATOM 746 O O . LEU A 1 95 ? -7.022 15.702 -42.064 1.00 45.88 95 LEU A O 1
ATOM 750 N N . ARG A 1 96 ? -9.053 14.832 -42.041 1.00 41.34 96 ARG A N 1
ATOM 751 C CA . ARG A 1 96 ? -10.304 15.536 -42.367 1.00 41.34 96 ARG A CA 1
ATOM 752 C C . ARG A 1 96 ? -10.155 16.454 -43.586 1.00 41.34 96 ARG A C 1
ATOM 754 O O . ARG A 1 96 ? -9.450 17.452 -43.563 1.00 41.34 96 ARG A O 1
ATOM 761 N N . ALA A 1 97 ? -10.895 16.069 -44.622 1.00 42.50 97 ALA A N 1
ATOM 762 C CA . ALA A 1 97 ? -11.156 16.782 -45.862 1.00 42.50 97 ALA A CA 1
ATOM 763 C C . ALA A 1 97 ? -11.512 18.269 -45.684 1.00 42.50 97 ALA A C 1
ATOM 765 O O . ALA A 1 97 ? -12.217 18.634 -44.741 1.00 42.50 97 ALA A O 1
ATOM 766 N N . GLY A 1 98 ? -11.129 19.088 -46.670 1.00 47.16 98 GLY A N 1
ATOM 767 C CA . GLY A 1 98 ? -11.630 20.453 -46.814 1.00 47.16 98 GLY A CA 1
ATOM 768 C C . GLY A 1 98 ? -10.990 21.249 -47.954 1.00 47.16 98 GLY A C 1
ATOM 769 O O . GLY A 1 98 ? -10.137 22.070 -47.664 1.00 47.16 98 GLY A O 1
ATOM 770 N N . ARG A 1 99 ? -11.490 21.010 -49.179 1.00 44.88 99 ARG A N 1
ATOM 771 C CA . ARG A 1 99 ? -11.435 21.819 -50.423 1.00 44.88 99 ARG A CA 1
ATOM 772 C C . ARG A 1 99 ? -10.083 22.253 -50.986 1.00 44.88 99 ARG A C 1
ATOM 774 O O . ARG A 1 99 ? -9.426 23.127 -50.393 1.00 44.88 99 ARG A O 1
#

Secondary structure (DSSP, 8-state):
--HHHHHHHHHHHHHHH---HHHHHHHHHHHHHHHHHHHHS---HHHHHHHHHHHHHHHHHHHHHTT---TTS--------------------------

Sequence (99 aa):
MDDLQRRILTTVQHARRGLDEADARLMERRAVDLRAEIDDADYGQADRLRLIACCSEAQATARWVLGRPSTTLPPMRGPSNRGSRYRRAGHDIGLRAGR

pLDDT: mean 75.05, std 19.62, range [37.56, 92.25]